Protein AF-A0A3C0AIX2-F1 (afdb_monomer_lite)

Secondary structure (DSSP, 8-state):
----TTEEE-S--EEETTEEEEEEEETTEEEEEEEETTT--EEEEEEEEE-SS-GGG-GGG-----

Structure (mmCIF, N/CA/C/O backbone):
data_AF-A0A3C0AIX2-F1
#
_entry.id   AF-A0A3C0AIX2-F1
#
loop_
_atom_site.group_PDB
_atom_site.id
_atom_site.type_symbol
_atom_site.label_atom_id
_atom_site.label_alt_id
_atom_site.label_comp_id
_atom_site.label_asym_id
_atom_site.label_entity_id
_atom_site.label_seq_id
_atom_site.pdbx_PDB_ins_code
_atom_site.Cartn_x
_atom_site.Cartn_y
_atom_site.Cartn_z
_atom_site.occupancy
_atom_site.B_iso_or_equiv
_atom_site.auth_seq_id
_atom_site.auth_comp_id
_atom_site.auth_asym_id
_atom_site.auth_atom_id
_atom_site.pdbx_PDB_model_num
ATOM 1 N N . PRO A 1 1 ? 8.870 4.421 8.671 1.00 69.69 1 PRO A N 1
ATOM 2 C CA . PRO A 1 1 ? 7.704 4.310 7.757 1.00 69.69 1 PRO A CA 1
ATOM 3 C C . PRO A 1 1 ? 8.180 4.144 6.312 1.00 69.69 1 PRO A C 1
ATOM 5 O O . PRO A 1 1 ? 9.162 4.783 5.945 1.00 69.69 1 PRO A O 1
ATOM 8 N N . ILE A 1 2 ? 7.536 3.280 5.525 1.00 80.56 2 ILE A N 1
ATOM 9 C CA . ILE A 1 2 ? 7.854 3.146 4.096 1.00 80.56 2 ILE A CA 1
ATOM 10 C C . ILE A 1 2 ? 7.321 4.379 3.358 1.00 80.56 2 ILE A C 1
ATOM 12 O O . ILE A 1 2 ? 6.231 4.860 3.661 1.00 80.56 2 ILE A O 1
ATOM 16 N N . ASN A 1 3 ? 8.103 4.906 2.417 1.00 88.31 3 ASN A N 1
ATOM 17 C CA . ASN A 1 3 ? 7.638 5.911 1.468 1.00 88.31 3 ASN A CA 1
ATOM 18 C C . ASN A 1 3 ? 7.069 5.179 0.245 1.00 88.31 3 ASN A C 1
ATOM 20 O O . ASN A 1 3 ? 7.781 4.393 -0.370 1.00 88.31 3 ASN A O 1
ATOM 24 N N . PHE A 1 4 ? 5.803 5.427 -0.096 1.00 89.19 4 PHE A N 1
ATOM 25 C CA . PHE A 1 4 ? 5.121 4.738 -1.198 1.00 89.19 4 PHE A CA 1
ATOM 26 C C . PHE A 1 4 ? 5.346 5.375 -2.577 1.00 89.19 4 PHE A C 1
ATOM 28 O O . PHE A 1 4 ? 4.741 4.948 -3.559 1.00 89.19 4 PHE A O 1
ATOM 35 N N . SER A 1 5 ? 6.194 6.400 -2.690 1.00 90.81 5 SER A N 1
ATOM 36 C CA . SER A 1 5 ? 6.588 6.931 -3.997 1.00 90.81 5 SER A CA 1
ATOM 37 C C . SER A 1 5 ? 7.153 5.806 -4.873 1.00 90.81 5 SER A C 1
ATOM 39 O O . SER A 1 5 ? 7.938 4.983 -4.407 1.00 90.81 5 SER A O 1
ATOM 41 N N . GLY A 1 6 ? 6.708 5.727 -6.128 1.00 88.31 6 GLY A N 1
ATOM 42 C CA . GLY A 1 6 ? 7.097 4.658 -7.055 1.00 88.31 6 GLY A CA 1
ATOM 43 C C . GLY A 1 6 ? 6.381 3.316 -6.857 1.00 88.31 6 GLY A C 1
ATOM 44 O O . GLY A 1 6 ? 6.692 2.373 -7.583 1.00 88.31 6 GLY A O 1
ATOM 45 N N . HIS A 1 7 ? 5.426 3.218 -5.925 1.00 92.25 7 HIS A N 1
ATOM 46 C CA . HIS A 1 7 ? 4.585 2.032 -5.778 1.00 92.25 7 HIS A CA 1
ATOM 47 C C . HIS A 1 7 ? 3.351 2.124 -6.680 1.00 92.25 7 HIS A C 1
ATOM 49 O O . HIS A 1 7 ? 2.622 3.118 -6.665 1.00 92.25 7 HIS A O 1
ATOM 55 N N . TYR A 1 8 ? 3.076 1.052 -7.413 1.00 93.19 8 TYR A N 1
ATOM 56 C CA . TYR A 1 8 ? 1.863 0.891 -8.206 1.00 93.19 8 TYR A CA 1
ATOM 57 C C . TYR A 1 8 ? 0.892 -0.014 -7.461 1.00 93.19 8 TYR A C 1
ATOM 59 O O . TYR A 1 8 ? 1.132 -1.214 -7.360 1.00 93.19 8 TYR A O 1
ATOM 67 N N . PHE A 1 9 ? -0.197 0.546 -6.934 1.00 94.31 9 PHE A N 1
ATOM 68 C CA . PHE A 1 9 ? -1.249 -0.233 -6.280 1.00 94.31 9 PHE A CA 1
ATOM 69 C C . PHE A 1 9 ? -2.091 -0.973 -7.321 1.00 94.31 9 PHE A C 1
ATOM 71 O O . PHE A 1 9 ? -2.620 -0.371 -8.253 1.00 94.31 9 PHE A O 1
ATOM 78 N N . LEU A 1 10 ? -2.232 -2.284 -7.141 1.00 93.88 10 LEU A N 1
ATOM 79 C CA . LEU A 1 10 ? -2.810 -3.201 -8.130 1.00 93.88 10 LEU A CA 1
ATOM 80 C C . LEU A 1 10 ? -4.317 -3.411 -7.941 1.00 93.88 10 LEU A C 1
ATOM 82 O O . LEU A 1 10 ? -4.867 -4.444 -8.315 1.00 93.88 10 LEU A O 1
ATOM 86 N N . GLY A 1 11 ? -4.981 -2.437 -7.322 1.00 93.69 11 GLY A N 1
ATOM 87 C CA . GLY A 1 11 ? -6.402 -2.473 -7.010 1.00 93.69 11 GLY A CA 1
ATOM 88 C C . GLY A 1 11 ? -6.726 -1.799 -5.681 1.00 93.69 11 GLY A C 1
ATOM 89 O O . GLY A 1 11 ? -5.863 -1.219 -5.020 1.00 93.69 11 GLY A O 1
ATOM 90 N N . ALA A 1 12 ? -8.000 -1.883 -5.299 1.00 96.69 12 ALA A N 1
ATOM 91 C CA . ALA A 1 12 ? -8.453 -1.434 -3.991 1.00 96.69 12 ALA A CA 1
ATOM 92 C C . ALA A 1 12 ? -7.878 -2.335 -2.877 1.00 96.69 12 ALA A C 1
ATOM 94 O O . ALA A 1 12 ? -7.724 -3.541 -3.088 1.00 96.69 12 ALA A O 1
ATOM 95 N N . PRO A 1 13 ? -7.578 -1.781 -1.690 1.00 97.44 13 PRO A N 1
ATOM 96 C CA . PRO A 1 13 ? -7.160 -2.585 -0.551 1.00 97.44 13 PRO A CA 1
ATOM 97 C C . PRO A 1 13 ? -8.313 -3.441 -0.015 1.00 97.44 13 PRO A C 1
ATOM 99 O O . PRO A 1 13 ? -9.477 -3.047 -0.096 1.00 97.44 13 PRO A O 1
ATOM 102 N N . LEU A 1 14 ? -7.985 -4.573 0.611 1.00 98.31 14 LEU A N 1
ATOM 103 C CA . LEU A 1 14 ? -8.922 -5.331 1.441 1.00 98.31 14 LEU A CA 1
ATOM 104 C C . LEU A 1 14 ? -8.861 -4.800 2.886 1.00 98.31 14 LEU A C 1
ATOM 106 O O . LEU A 1 14 ? -7.829 -4.979 3.540 1.00 98.31 14 LEU A O 1
ATOM 110 N N . PRO A 1 15 ? -9.925 -4.162 3.405 1.00 98.12 15 PRO A N 1
ATOM 111 C CA . PRO A 1 15 ? -10.022 -3.830 4.819 1.00 98.12 15 PRO A CA 1
ATOM 112 C C . PRO A 1 15 ? -10.416 -5.066 5.634 1.00 98.12 15 PRO A C 1
ATOM 114 O O . PRO A 1 15 ? -11.436 -5.701 5.363 1.00 98.12 15 PRO A O 1
ATOM 117 N N . LEU A 1 16 ? -9.625 -5.396 6.652 1.00 98.31 16 LEU A N 1
ATOM 118 C CA . LEU A 1 16 ? -9.917 -6.491 7.576 1.00 98.31 16 LEU A CA 1
ATOM 119 C C . LEU A 1 16 ? -9.237 -6.234 8.922 1.00 98.31 16 LEU A C 1
ATOM 121 O O . LEU A 1 16 ? -8.037 -5.978 8.964 1.00 98.31 16 LEU A O 1
ATOM 125 N N . ASP A 1 17 ? -10.004 -6.307 10.012 1.00 98.00 17 ASP A N 1
ATOM 126 C CA . ASP A 1 17 ? -9.498 -6.240 11.394 1.00 98.00 17 ASP A CA 1
ATOM 127 C C . ASP A 1 17 ? -8.568 -5.038 11.6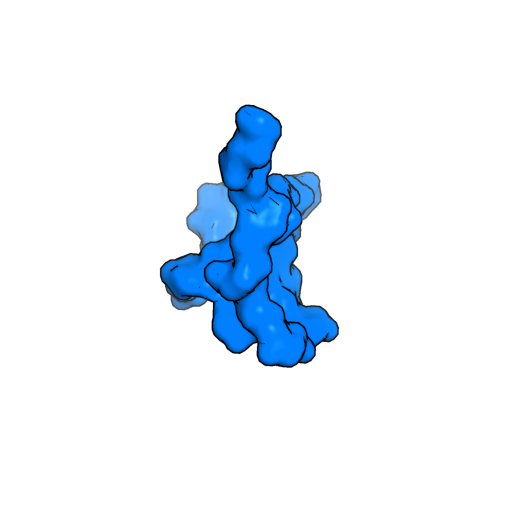79 1.00 98.00 17 ASP A C 1
ATOM 129 O O . ASP A 1 17 ? -7.443 -5.162 12.164 1.00 98.00 17 ASP A O 1
ATOM 133 N N . GLY A 1 18 ? -9.011 -3.839 11.284 1.00 98.19 18 GLY A N 1
ATOM 134 C CA . GLY A 1 18 ? -8.233 -2.608 11.466 1.00 98.19 18 GLY A CA 1
ATOM 135 C C . GLY A 1 18 ? -6.979 -2.511 10.590 1.00 98.19 18 GLY A C 1
ATOM 136 O O . GLY A 1 18 ? -6.132 -1.652 10.834 1.00 98.19 18 GLY A O 1
ATOM 137 N N . LYS A 1 19 ? -6.842 -3.365 9.567 1.00 98.69 19 LYS A N 1
ATOM 138 C CA . LYS A 1 19 ? -5.719 -3.359 8.622 1.00 98.69 19 LYS A CA 1
ATOM 139 C C . LYS A 1 19 ? -6.197 -3.182 7.188 1.00 98.69 19 LYS A C 1
ATOM 141 O O . LYS A 1 19 ? -7.307 -3.577 6.836 1.00 98.69 19 LYS A O 1
ATOM 146 N N . LEU A 1 20 ? -5.326 -2.617 6.359 1.00 98.44 20 LEU A N 1
ATOM 147 C CA . LEU A 1 20 ? -5.483 -2.556 4.910 1.00 98.44 20 LEU A CA 1
ATOM 148 C C . LEU A 1 20 ? -4.439 -3.455 4.261 1.00 98.44 20 LEU A C 1
ATOM 150 O O . LEU A 1 20 ? -3.241 -3.263 4.464 1.00 98.44 20 LEU A O 1
ATOM 154 N N . TYR A 1 21 ? -4.907 -4.416 3.474 1.00 98.44 21 TYR A N 1
ATOM 155 C CA . TYR A 1 21 ? -4.066 -5.316 2.697 1.00 98.44 21 TYR A CA 1
ATOM 156 C C . TYR A 1 21 ? -4.042 -4.829 1.253 1.00 98.44 21 TYR A C 1
ATOM 158 O O . TYR A 1 21 ? -5.068 -4.859 0.571 1.00 98.44 21 TYR A O 1
ATOM 166 N N . CYS A 1 22 ? -2.880 -4.376 0.790 1.00 97.94 22 CYS A N 1
ATOM 167 C CA . CYS A 1 22 ? -2.713 -3.818 -0.546 1.00 97.94 22 CYS A CA 1
ATOM 168 C C . CYS A 1 22 ? -1.713 -4.651 -1.345 1.00 97.94 22 CYS A C 1
ATOM 170 O O . CYS A 1 22 ? -0.599 -4.902 -0.883 1.00 97.94 22 CYS A O 1
ATOM 172 N N . LEU A 1 23 ? -2.075 -5.011 -2.572 1.00 97.56 23 LEU A N 1
ATOM 173 C CA . LEU A 1 23 ? -1.104 -5.480 -3.553 1.00 97.56 23 LEU A CA 1
ATOM 174 C C . LEU A 1 23 ? -0.467 -4.271 -4.231 1.00 97.56 23 LEU A C 1
ATOM 176 O O . LEU A 1 23 ? -1.176 -3.378 -4.699 1.00 97.56 23 LEU A O 1
ATOM 180 N N . ALA A 1 24 ? 0.860 -4.249 -4.280 1.00 95.94 24 ALA A N 1
ATOM 181 C CA . ALA A 1 24 ? 1.607 -3.209 -4.967 1.00 95.94 24 ALA A CA 1
ATOM 182 C C . ALA A 1 24 ? 2.819 -3.784 -5.705 1.00 95.94 24 ALA A C 1
ATOM 184 O O . ALA A 1 24 ? 3.370 -4.803 -5.291 1.00 95.94 24 ALA A O 1
ATOM 185 N N . GLU A 1 25 ? 3.249 -3.109 -6.767 1.00 94.06 25 GLU A N 1
ATOM 186 C CA . GLU A 1 25 ? 4.573 -3.300 -7.357 1.00 94.06 25 GLU A CA 1
ATOM 187 C C . GLU A 1 25 ? 5.477 -2.112 -7.011 1.00 94.06 25 GLU A C 1
ATOM 189 O O . GLU A 1 25 ? 5.076 -0.960 -7.173 1.00 94.06 25 GLU A O 1
ATOM 194 N N . GLU A 1 26 ? 6.710 -2.388 -6.593 1.00 91.44 26 GLU A N 1
ATOM 195 C CA . GLU A 1 26 ? 7.789 -1.405 -6.498 1.00 91.44 26 GLU A CA 1
ATOM 196 C C . GLU A 1 26 ? 8.992 -1.919 -7.296 1.00 91.44 26 GLU A C 1
ATOM 198 O O . GLU A 1 26 ? 9.563 -2.959 -6.978 1.00 91.44 26 GLU A O 1
ATOM 203 N N . GLY A 1 27 ? 9.375 -1.219 -8.367 1.00 88.56 27 GLY A N 1
ATOM 204 C CA . GLY A 1 27 ? 10.593 -1.546 -9.117 1.00 88.56 27 GLY A CA 1
ATOM 205 C C . GLY A 1 27 ? 10.682 -3.002 -9.602 1.00 88.56 27 GLY A C 1
ATOM 206 O O . GLY A 1 27 ? 11.763 -3.591 -9.510 1.00 88.56 27 GLY A O 1
ATOM 207 N N . ARG A 1 28 ? 9.578 -3.555 -10.142 1.00 90.38 28 ARG A N 1
ATOM 208 C CA . ARG A 1 28 ? 9.393 -4.960 -10.583 1.00 90.38 28 ARG A CA 1
ATOM 209 C C . ARG A 1 28 ? 9.096 -5.971 -9.481 1.00 90.38 28 ARG A C 1
ATOM 211 O O . ARG A 1 28 ? 8.993 -7.161 -9.764 1.00 90.38 28 ARG A O 1
ATOM 218 N N . GLU A 1 29 ? 8.994 -5.549 -8.231 1.00 93.75 29 GLU A N 1
ATOM 219 C CA . GLU A 1 29 ? 8.717 -6.458 -7.126 1.00 93.75 29 GLU A CA 1
ATOM 220 C C . GLU A 1 29 ? 7.273 -6.325 -6.657 1.00 93.75 29 GLU A C 1
ATOM 222 O O . GLU A 1 29 ? 6.875 -5.310 -6.085 1.00 93.75 29 GLU A O 1
ATOM 227 N N . PHE A 1 30 ? 6.496 -7.379 -6.892 1.00 95.12 30 PHE A N 1
ATOM 228 C CA . PHE A 1 30 ? 5.172 -7.541 -6.319 1.00 95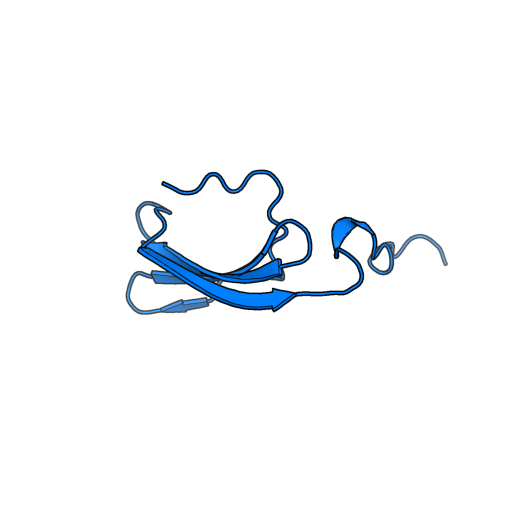.12 30 PHE A CA 1
ATOM 229 C C . PHE A 1 30 ? 5.292 -7.837 -4.835 1.00 95.12 30 PHE A C 1
ATOM 231 O O . PHE A 1 30 ? 5.995 -8.762 -4.411 1.00 95.12 30 PHE A O 1
ATOM 238 N N . ARG A 1 31 ? 4.541 -7.082 -4.048 1.00 95.56 31 ARG A N 1
ATOM 239 C CA . ARG A 1 31 ? 4.549 -7.158 -2.597 1.00 95.56 31 ARG A CA 1
ATOM 240 C C . ARG A 1 31 ? 3.149 -6.999 -2.032 1.00 95.56 31 ARG A C 1
ATOM 242 O O . ARG A 1 31 ? 2.322 -6.248 -2.550 1.00 95.56 31 ARG A O 1
ATOM 249 N N . LEU A 1 32 ? 2.916 -7.699 -0.930 1.00 97.75 32 LEU A N 1
ATOM 250 C CA . LEU A 1 32 ? 1.785 -7.456 -0.051 1.00 97.75 32 LEU A CA 1
ATOM 251 C C . LEU A 1 32 ? 2.201 -6.419 0.991 1.00 97.75 32 LEU A C 1
ATOM 253 O O . LEU A 1 32 ? 3.124 -6.652 1.773 1.00 97.75 32 LEU A O 1
ATOM 257 N N . LEU A 1 33 ? 1.515 -5.282 0.989 1.00 97.56 33 LEU A N 1
ATOM 258 C CA . LEU A 1 33 ? 1.599 -4.253 2.016 1.00 97.56 33 LEU A CA 1
ATOM 259 C C . LEU A 1 33 ? 0.479 -4.477 3.022 1.00 97.56 33 LEU A C 1
ATOM 261 O O . LEU A 1 33 ? -0.680 -4.595 2.624 1.00 97.56 33 LEU A O 1
ATOM 265 N N . VAL A 1 34 ? 0.808 -4.464 4.311 1.00 98.00 34 VAL A N 1
ATOM 266 C CA . VAL A 1 34 ? -0.203 -4.423 5.367 1.00 98.00 34 VAL A CA 1
ATOM 267 C C . VAL A 1 34 ? -0.023 -3.161 6.177 1.00 98.00 34 VAL A C 1
ATOM 269 O O . VAL A 1 34 ? 1.027 -2.935 6.783 1.00 98.00 34 VAL A O 1
ATOM 272 N N . LEU A 1 35 ? -1.053 -2.324 6.142 1.00 97.94 35 LEU A N 1
ATOM 273 C CA . LEU A 1 35 ? -1.069 -1.010 6.762 1.00 97.94 35 LEU A CA 1
ATOM 274 C C . LEU A 1 35 ? -2.053 -1.000 7.927 1.00 97.94 35 LEU A C 1
ATOM 276 O O . LEU A 1 35 ? -3.079 -1.678 7.888 1.00 97.94 35 LEU A O 1
ATOM 280 N N . ASP A 1 36 ? -1.758 -0.203 8.940 1.00 98.00 36 ASP A N 1
ATOM 281 C CA . ASP A 1 36 ? -2.736 0.186 9.943 1.00 98.00 36 ASP A CA 1
ATOM 282 C C . ASP A 1 36 ? -3.816 1.044 9.270 1.00 98.00 36 ASP A C 1
ATOM 284 O O . ASP A 1 36 ? -3.503 2.017 8.581 1.00 98.00 36 ASP A O 1
ATOM 288 N N . ALA A 1 37 ? -5.086 0.667 9.419 1.00 97.62 37 ALA A N 1
ATOM 289 C CA . ALA A 1 37 ? -6.171 1.308 8.679 1.00 97.62 37 ALA A CA 1
ATOM 290 C C . ALA A 1 37 ? -6.467 2.738 9.155 1.00 97.62 37 ALA A C 1
ATOM 292 O O . ALA A 1 37 ? -6.986 3.535 8.377 1.00 97.62 37 ALA A O 1
ATOM 293 N N . ALA A 1 38 ? -6.146 3.070 10.410 1.00 97.50 38 ALA A N 1
ATOM 294 C CA . ALA A 1 38 ? -6.409 4.391 10.974 1.00 97.50 38 ALA A CA 1
ATOM 295 C C . ALA A 1 38 ? -5.319 5.407 10.601 1.00 97.50 38 ALA A C 1
ATOM 297 O O . ALA A 1 38 ? -5.607 6.582 10.383 1.00 97.50 38 ALA A O 1
ATOM 298 N N . THR A 1 39 ? -4.067 4.957 10.534 1.00 96.12 39 THR A N 1
ATOM 299 C CA . THR A 1 39 ? -2.892 5.825 10.364 1.00 96.12 39 THR A CA 1
ATOM 300 C C . THR A 1 39 ? -2.233 5.704 8.992 1.00 96.12 39 THR A C 1
ATOM 302 O O . THR A 1 39 ? -1.419 6.551 8.630 1.00 96.12 39 THR A O 1
ATOM 305 N N . GLY A 1 40 ? -2.532 4.642 8.239 1.00 94.62 40 GLY A N 1
ATOM 306 C CA . GLY A 1 40 ? -1.864 4.308 6.980 1.00 94.62 40 GLY A CA 1
ATOM 307 C C . GLY A 1 40 ? -0.412 3.844 7.147 1.00 94.62 40 GLY A C 1
ATOM 308 O O . GLY A 1 40 ? 0.282 3.632 6.151 1.00 94.62 40 GLY A O 1
ATOM 309 N N . GLN A 1 41 ? 0.081 3.686 8.381 1.00 95.94 41 GLN A N 1
ATOM 310 C CA . GLN A 1 41 ? 1.454 3.256 8.626 1.00 95.94 41 GLN A CA 1
ATOM 311 C C . GLN A 1 41 ? 1.642 1.785 8.266 1.00 95.94 41 GLN A C 1
ATOM 313 O O . GLN A 1 41 ? 0.802 0.942 8.570 1.00 95.94 41 GLN A O 1
ATOM 318 N N . THR A 1 42 ? 2.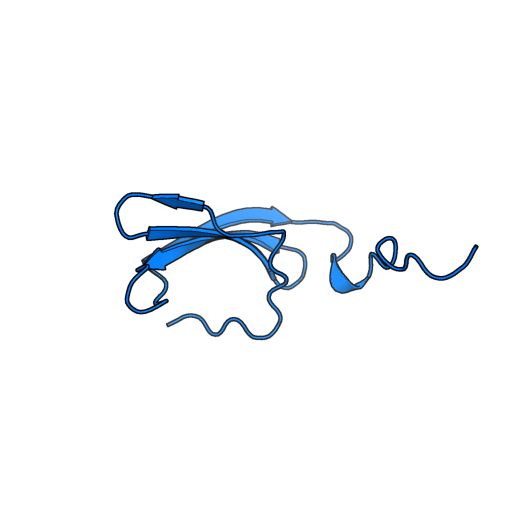775 1.454 7.648 1.00 96.56 42 THR A N 1
ATOM 319 C CA . THR A 1 42 ? 3.124 0.061 7.361 1.00 96.56 42 THR A CA 1
ATOM 320 C C . THR A 1 42 ? 3.329 -0.722 8.653 1.00 96.56 42 THR A C 1
ATOM 322 O O . THR A 1 42 ? 4.221 -0.399 9.435 1.00 96.56 42 THR A O 1
ATOM 325 N N . ILE A 1 43 ? 2.542 -1.782 8.828 1.00 97.44 43 ILE A N 1
ATOM 326 C CA . ILE A 1 43 ? 2.716 -2.785 9.880 1.00 97.44 43 ILE A CA 1
ATOM 327 C C . ILE A 1 43 ? 3.773 -3.795 9.425 1.00 97.44 43 ILE A C 1
ATOM 329 O O . ILE A 1 43 ? 4.742 -4.040 10.138 1.00 97.44 43 ILE A O 1
ATOM 333 N N . TRP A 1 44 ? 3.604 -4.365 8.228 1.00 96.81 44 TRP A N 1
ATOM 334 C CA . TRP A 1 44 ? 4.573 -5.282 7.626 1.00 96.81 44 TRP A CA 1
ATOM 335 C C . TRP A 1 44 ? 4.450 -5.334 6.100 1.00 96.81 44 TRP A C 1
ATOM 337 O O . TRP A 1 44 ? 3.506 -4.810 5.504 1.00 96.81 44 TRP A O 1
ATOM 347 N N . THR A 1 45 ? 5.441 -5.961 5.465 1.00 96.75 45 THR A N 1
ATOM 348 C CA . THR A 1 45 ? 5.475 -6.209 4.021 1.00 96.75 45 THR A CA 1
ATOM 349 C C . THR A 1 45 ? 5.983 -7.617 3.726 1.00 96.75 45 THR A C 1
ATOM 351 O O . THR A 1 45 ? 6.825 -8.128 4.459 1.00 96.75 45 THR A O 1
ATOM 354 N N . GLN A 1 46 ? 5.492 -8.222 2.646 1.00 96.38 46 GLN A N 1
ATOM 355 C CA . GLN A 1 46 ? 5.951 -9.522 2.152 1.00 96.38 46 GLN A CA 1
ATOM 356 C C . GLN A 1 46 ? 6.196 -9.445 0.646 1.00 96.38 46 GLN A C 1
ATOM 358 O O . GLN A 1 46 ? 5.283 -9.106 -0.108 1.00 96.38 46 GLN A O 1
ATOM 363 N N . SER A 1 47 ? 7.405 -9.792 0.209 1.00 96.06 47 SER A N 1
ATOM 364 C CA . SER A 1 47 ? 7.720 -9.990 -1.208 1.00 96.06 47 SER A CA 1
ATOM 365 C C . SER A 1 47 ? 7.018 -11.240 -1.726 1.00 96.06 47 SER A C 1
ATOM 367 O O . SER A 1 47 ? 7.058 -12.285 -1.073 1.00 96.06 47 SER A O 1
ATOM 369 N N . LEU A 1 48 ? 6.369 -11.133 -2.882 1.00 96.06 48 LEU A N 1
ATOM 370 C CA . LEU A 1 48 ? 5.611 -12.225 -3.493 1.00 96.06 48 LEU A CA 1
ATOM 371 C C . LEU A 1 48 ? 6.299 -12.745 -4.752 1.00 96.06 48 LEU A C 1
ATOM 373 O O . LEU A 1 48 ? 6.444 -13.951 -4.925 1.00 96.06 48 LEU A O 1
ATOM 377 N N . TYR A 1 49 ? 6.712 -11.836 -5.637 1.00 94.75 49 TYR A N 1
ATOM 378 C CA . TYR A 1 49 ? 7.292 -12.190 -6.928 1.00 94.75 49 TYR A CA 1
ATOM 379 C C . TYR A 1 49 ? 8.066 -11.012 -7.523 1.00 94.75 49 TYR A C 1
ATOM 381 O O . TYR A 1 49 ? 7.702 -9.857 -7.310 1.00 94.75 49 TYR A O 1
ATOM 389 N N . ARG A 1 50 ? 9.106 -11.299 -8.308 1.00 93.19 50 ARG A N 1
ATOM 390 C CA . ARG A 1 50 ? 9.842 -10.295 -9.080 1.00 93.19 50 ARG A CA 1
ATOM 391 C C . 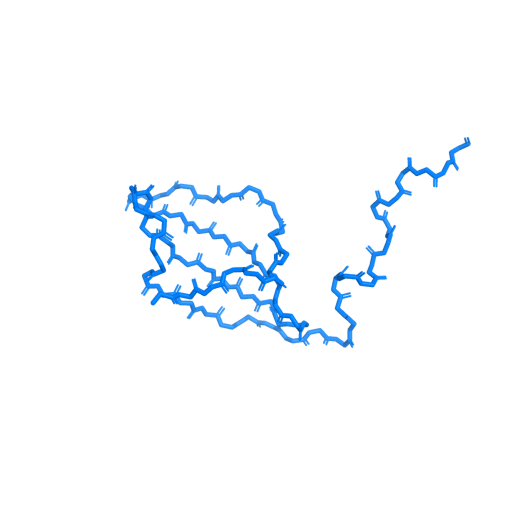ARG A 1 50 ? 9.606 -10.530 -10.566 1.00 93.19 50 ARG A C 1
ATOM 393 O O . ARG A 1 50 ? 9.995 -11.574 -11.080 1.00 93.19 50 ARG A O 1
ATOM 400 N N . SER A 1 51 ? 8.989 -9.569 -11.243 1.00 87.12 51 SER A N 1
ATOM 401 C CA . SER A 1 51 ? 8.713 -9.649 -12.675 1.00 87.12 51 SER A CA 1
ATOM 402 C C . SER A 1 51 ? 9.944 -9.378 -13.526 1.00 87.12 51 SER A C 1
ATOM 404 O O . SER A 1 51 ? 10.870 -8.657 -13.137 1.00 87.12 51 SER A O 1
ATOM 406 N N . ASP A 1 52 ? 9.927 -9.895 -14.752 1.00 87.69 52 ASP A N 1
ATOM 407 C CA . ASP A 1 52 ? 10.911 -9.542 -15.776 1.00 87.69 52 ASP A CA 1
ATOM 408 C C . ASP A 1 52 ? 10.707 -8.118 -16.311 1.00 87.69 52 ASP A C 1
ATOM 410 O O . ASP A 1 52 ? 11.679 -7.404 -16.562 1.00 87.69 52 ASP A O 1
ATOM 414 N N . ASN A 1 53 ? 9.451 -7.666 -16.382 1.00 82.38 53 ASN A N 1
ATOM 415 C CA . ASN A 1 53 ? 9.064 -6.335 -16.843 1.00 82.38 53 ASN A CA 1
ATOM 416 C C . ASN A 1 53 ? 8.252 -5.593 -15.767 1.00 82.38 53 ASN A C 1
ATOM 418 O O . ASN A 1 53 ? 7.334 -6.187 -15.204 1.00 82.38 53 ASN A O 1
ATOM 422 N N . PRO A 1 54 ? 8.552 -4.312 -15.482 1.00 76.69 54 PRO A N 1
ATOM 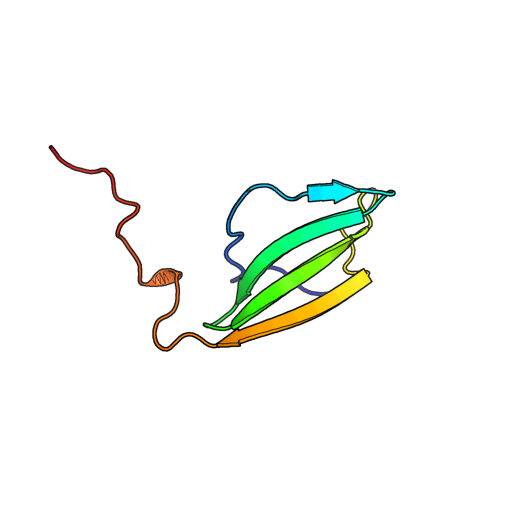423 C CA . PRO A 1 54 ? 7.792 -3.532 -14.507 1.00 76.69 54 PRO A CA 1
ATOM 424 C C . PRO A 1 54 ? 6.396 -3.206 -15.033 1.00 76.69 54 PRO A C 1
ATOM 426 O O . PRO A 1 54 ? 6.249 -2.894 -16.218 1.00 76.69 54 PRO A O 1
ATOM 429 N N . ILE A 1 55 ? 5.403 -3.145 -14.146 1.00 76.75 55 ILE A N 1
ATOM 430 C CA . ILE A 1 55 ? 4.037 -2.749 -14.512 1.00 76.75 55 ILE A CA 1
ATOM 431 C C . ILE A 1 55 ? 3.970 -1.333 -15.086 1.00 76.75 55 ILE A C 1
ATOM 433 O O . ILE A 1 55 ? 3.136 -1.042 -15.934 1.00 76.75 55 ILE A O 1
ATOM 437 N N . ALA A 1 56 ? 4.912 -0.462 -14.715 1.00 70.94 56 ALA A N 1
ATOM 438 C CA . ALA A 1 56 ? 5.055 0.868 -15.305 1.00 70.94 56 ALA A CA 1
ATOM 439 C C . ALA A 1 56 ? 5.262 0.848 -16.835 1.00 70.94 56 ALA A C 1
ATOM 441 O O . ALA A 1 56 ? 5.037 1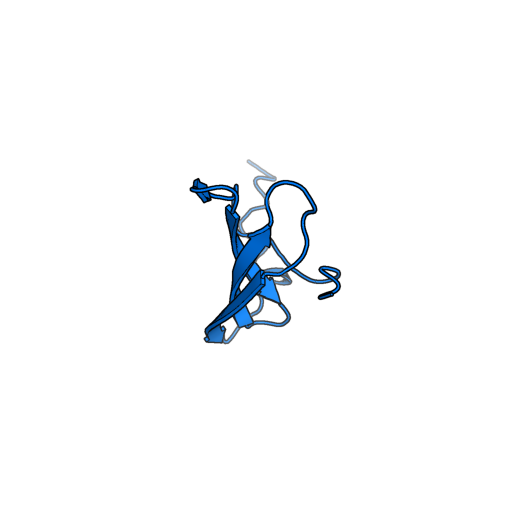.861 -17.493 1.00 70.94 56 ALA A O 1
ATOM 442 N N . ARG A 1 57 ? 5.728 -0.278 -17.400 1.00 69.56 57 ARG A N 1
ATOM 443 C CA . ARG A 1 57 ? 5.887 -0.484 -18.848 1.00 69.56 57 ARG A CA 1
ATOM 444 C C . ARG A 1 57 ? 4.705 -1.209 -19.493 1.00 69.56 57 ARG A C 1
ATOM 446 O O . ARG A 1 57 ? 4.682 -1.313 -20.717 1.00 69.56 57 ARG A O 1
ATOM 453 N N . ASP A 1 58 ? 3.748 -1.704 -18.711 1.00 65.06 58 ASP A N 1
ATOM 454 C CA . ASP A 1 58 ? 2.567 -2.390 -19.227 1.00 65.06 58 ASP A CA 1
ATOM 455 C C . ASP A 1 58 ? 1.455 -1.368 -19.523 1.00 65.06 58 ASP A C 1
ATOM 457 O O . ASP A 1 58 ? 0.571 -1.085 -18.716 1.00 65.06 58 ASP A O 1
ATOM 461 N N . TYR A 1 59 ? 1.538 -0.746 -20.701 1.00 56.03 59 TYR A N 1
ATOM 462 C CA . TYR A 1 59 ? 0.589 0.268 -21.176 1.00 56.03 59 TYR A CA 1
ATOM 463 C C . TYR A 1 59 ? -0.753 -0.314 -21.655 1.00 56.03 59 TYR A C 1
ATOM 465 O O . TYR A 1 59 ? -1.575 0.424 -22.192 1.00 56.03 59 TYR A O 1
ATOM 473 N N . THR A 1 60 ? -1.044 -1.604 -21.449 1.00 56.06 60 THR A N 1
ATOM 474 C CA . THR A 1 60 ? -2.280 -2.231 -21.966 1.00 56.06 60 THR A CA 1
ATOM 475 C C . THR A 1 60 ? -3.565 -1.752 -21.256 1.00 56.06 60 THR A C 1
ATOM 477 O O . THR A 1 60 ? -4.674 -2.114 -21.643 1.00 56.06 60 THR A O 1
ATOM 480 N N . THR A 1 61 ? -3.451 -0.879 -20.246 1.00 53.16 61 THR A N 1
ATOM 481 C CA . THR A 1 61 ? -4.595 -0.136 -19.672 1.00 53.16 61 THR A CA 1
ATOM 482 C C . THR A 1 61 ? -4.916 1.155 -20.443 1.00 53.16 61 THR A C 1
ATOM 484 O O . THR A 1 61 ? -5.899 1.828 -20.129 1.00 53.16 61 THR A O 1
ATOM 487 N N . ASP A 1 62 ? -4.164 1.498 -21.497 1.00 51.06 62 ASP A N 1
ATOM 488 C CA . ASP A 1 62 ? -4.603 2.517 -22.449 1.00 51.06 62 ASP A CA 1
ATOM 489 C C . ASP A 1 62 ? -5.739 1.963 -23.323 1.00 51.06 62 ASP A C 1
ATOM 491 O O . ASP A 1 62 ? -5.561 1.512 -24.451 1.00 51.06 62 ASP A O 1
ATOM 495 N N . ARG A 1 63 ? -6.965 2.018 -22.792 1.00 55.28 63 ARG A N 1
ATOM 496 C CA . ARG A 1 63 ? -8.198 2.037 -23.593 1.00 55.28 63 ARG A CA 1
ATOM 497 C C . ARG A 1 63 ? -8.336 3.373 -24.352 1.00 55.28 63 ARG A C 1
ATOM 499 O O . ARG A 1 63 ? -9.380 4.022 -24.294 1.00 55.28 63 ARG A O 1
ATOM 506 N N . ARG A 1 64 ? -7.304 3.784 -25.084 1.00 51.22 64 ARG A N 1
ATOM 507 C CA . ARG A 1 64 ? -7.387 4.738 -26.196 1.00 51.22 64 ARG A CA 1
ATOM 508 C C . ARG A 1 64 ? -6.671 4.055 -27.362 1.00 51.22 64 ARG A C 1
ATOM 510 O O . ARG A 1 64 ? -5.488 3.778 -27.275 1.00 51.22 64 ARG A O 1
ATOM 517 N N . THR A 1 65 ? -7.305 3.681 -28.466 1.00 44.06 65 THR A N 1
ATOM 518 C CA . THR A 1 65 ? -8.470 4.248 -29.155 1.00 44.06 65 THR A CA 1
ATOM 519 C C . THR A 1 65 ? -9.110 3.125 -29.986 1.00 44.06 65 THR A C 1
ATOM 521 O O . THR A 1 65 ? -8.382 2.375 -30.638 1.00 44.06 65 THR A O 1
ATOM 524 N N . LEU A 1 66 ? -10.441 2.993 -29.926 1.00 43.53 66 LEU A N 1
ATOM 525 C CA . LEU A 1 66 ? -11.246 2.452 -31.031 1.00 43.53 66 LEU A CA 1
ATOM 526 C C . LEU A 1 66 ? -11.344 3.528 -32.111 1.00 43.53 66 LEU A C 1
ATOM 528 O O . LEU A 1 66 ? -11.612 4.684 -31.709 1.00 43.53 66 LEU A O 1
#

Foldseek 3Di:
DDDCVQKDWPDAFDDDDQWTWTWIDHPQWTKTFIARNVPRHTPDMDTDDGDPDGVVPVPVPPPPDD

Radius of gyration: 13.51 Å; chains: 1; bounding box: 22×19×42 Å

Sequence (66 aa):
PINFSGHYFLGAPLPLDGKLYCLAEEGREFRLLVLDAATGQTIWTQSLYRSDNPIARDYTTDRRTL

pLDDT: mean 87.22, std 15.47, range [43.53, 98.69]